Protein AF-K2BTU8-F1 (afdb_monomer)

Nearest PDB structures (foldseek):
  3dof-assembly1_B  TM=3.413E-01  e=2.399E+00  Homo sapiens

Foldseek 3Di:
DVVVLVLLQVLLVVLLPDPCSLVLLVVLLPDPPDPDDDDHDYDPVSVVSLVVVLVVSCVVVVPDDPSSVSSSSSSVVVVVVVVVVVVVPD

Structure (mmCIF, N/CA/C/O backbone):
data_AF-K2BTU8-F1
#
_entry.id   AF-K2BTU8-F1
#
loop_
_atom_site.group_PDB
_atom_site.id
_atom_site.type_symbol
_atom_site.label_atom_id
_atom_site.label_alt_id
_atom_site.label_comp_id
_atom_site.label_asym_id
_atom_site.label_entity_id
_atom_site.label_seq_id
_atom_site.pdbx_PDB_ins_code
_atom_site.Cartn_x
_atom_site.Cartn_y
_atom_site.Cartn_z
_atom_site.occupancy
_atom_site.B_iso_or_equiv
_atom_site.auth_seq_id
_atom_site.auth_comp_id
_atom_site.auth_asym_id
_atom_site.auth_atom_id
_atom_site.pdbx_PDB_model_num
ATOM 1 N N . MET A 1 1 ? 19.187 -2.752 -12.760 1.00 54.19 1 MET A N 1
ATOM 2 C CA . MET A 1 1 ? 18.699 -2.592 -11.365 1.00 54.19 1 MET A CA 1
ATOM 3 C C . MET A 1 1 ? 17.990 -1.257 -11.110 1.00 54.19 1 MET A C 1
ATOM 5 O O . MET A 1 1 ? 16.893 -1.302 -10.576 1.00 54.19 1 MET A O 1
ATOM 9 N N . ARG A 1 2 ? 18.521 -0.093 -11.539 1.00 61.12 2 ARG A N 1
ATOM 10 C CA . ARG A 1 2 ? 17.885 1.235 -11.327 1.00 61.12 2 ARG A CA 1
ATOM 11 C C . ARG A 1 2 ? 16.429 1.358 -11.817 1.00 61.12 2 ARG A C 1
ATOM 13 O O . ARG A 1 2 ? 15.622 1.981 -11.139 1.00 61.12 2 ARG A O 1
ATOM 20 N N . GLY A 1 3 ? 16.088 0.730 -12.946 1.00 83.31 3 GLY A N 1
ATOM 21 C CA . GLY A 1 3 ? 14.724 0.757 -13.490 1.00 83.31 3 GLY A CA 1
ATOM 22 C C . GLY A 1 3 ? 13.689 0.058 -12.605 1.00 83.31 3 GLY A C 1
ATOM 23 O O . GLY A 1 3 ? 12.618 0.607 -12.397 1.00 83.31 3 GLY A O 1
ATOM 24 N N . LYS A 1 4 ? 14.031 -1.096 -12.010 1.00 85.81 4 LYS A N 1
ATOM 25 C CA . LYS A 1 4 ? 13.103 -1.869 -11.164 1.00 85.81 4 LYS A CA 1
ATOM 26 C C . LYS A 1 4 ? 12.728 -1.108 -9.891 1.00 85.81 4 LYS A C 1
ATOM 28 O O . LYS A 1 4 ? 11.555 -0.992 -9.571 1.00 85.81 4 LYS A O 1
ATOM 33 N N . SER A 1 5 ? 13.714 -0.537 -9.195 1.00 89.81 5 SER A N 1
ATOM 34 C CA . SER A 1 5 ? 13.450 0.251 -7.984 1.00 89.81 5 SER A CA 1
ATOM 35 C C . SER A 1 5 ? 12.639 1.509 -8.289 1.00 89.81 5 SER A C 1
ATOM 37 O O . SER A 1 5 ? 11.701 1.805 -7.561 1.00 89.81 5 SER A O 1
ATOM 39 N N . LYS A 1 6 ? 12.966 2.220 -9.379 1.00 92.62 6 LYS A N 1
ATOM 40 C CA . LYS A 1 6 ? 12.190 3.386 -9.821 1.00 92.62 6 LYS A CA 1
ATOM 41 C C . LYS A 1 6 ? 10.748 3.001 -10.161 1.00 92.62 6 LYS A C 1
ATOM 43 O O . LYS A 1 6 ? 9.831 3.669 -9.704 1.00 92.62 6 LYS A O 1
ATOM 48 N N . TRP A 1 7 ? 10.557 1.904 -10.893 1.00 93.69 7 TRP A N 1
ATOM 49 C CA . TRP A 1 7 ? 9.230 1.403 -11.244 1.00 93.69 7 TRP A CA 1
ATOM 50 C C . TRP A 1 7 ? 8.410 1.084 -9.988 1.00 93.69 7 TRP A C 1
ATOM 52 O O . TRP A 1 7 ? 7.294 1.570 -9.873 1.00 93.69 7 TRP A O 1
ATOM 62 N N . ILE A 1 8 ? 8.981 0.394 -8.989 1.00 93.50 8 ILE A N 1
ATOM 63 C CA . ILE A 1 8 ? 8.279 0.119 -7.720 1.00 93.50 8 ILE A CA 1
ATOM 64 C C . ILE A 1 8 ? 7.933 1.416 -6.970 1.00 93.50 8 ILE A C 1
ATOM 66 O O . ILE A 1 8 ? 6.821 1.551 -6.471 1.00 93.50 8 ILE A O 1
ATOM 70 N N . ILE A 1 9 ? 8.854 2.383 -6.905 1.00 95.56 9 ILE A N 1
ATOM 71 C CA . ILE A 1 9 ? 8.610 3.689 -6.268 1.00 95.56 9 ILE A CA 1
ATOM 72 C C . ILE A 1 9 ? 7.400 4.384 -6.902 1.00 95.56 9 ILE A C 1
ATOM 74 O O . ILE A 1 9 ? 6.481 4.790 -6.196 1.00 95.56 9 ILE A O 1
ATOM 78 N N . GLU A 1 10 ? 7.374 4.471 -8.229 1.00 95.88 10 GLU A N 1
ATOM 79 C CA . GLU A 1 10 ? 6.271 5.077 -8.978 1.00 95.88 10 GLU A CA 1
ATOM 80 C C . GLU A 1 10 ? 4.949 4.314 -8.795 1.00 95.88 10 GLU A C 1
ATOM 82 O O . GLU A 1 10 ? 3.883 4.932 -8.740 1.00 95.88 10 GLU A O 1
ATOM 87 N N . SER A 1 11 ? 5.003 2.983 -8.676 1.00 96.38 11 SER A N 1
ATOM 88 C CA . SER A 1 11 ? 3.830 2.155 -8.381 1.00 96.38 11 SER A CA 1
ATOM 89 C C . SER A 1 11 ? 3.244 2.509 -7.015 1.00 96.38 11 SER A C 1
ATOM 91 O O . SER A 1 11 ? 2.046 2.769 -6.911 1.00 96.38 11 SER A O 1
ATOM 93 N N . ILE A 1 12 ? 4.086 2.604 -5.978 1.00 97.44 12 ILE A N 1
ATOM 94 C CA . ILE A 1 12 ? 3.663 3.007 -4.628 1.00 97.44 12 ILE A CA 1
ATOM 95 C C . ILE A 1 12 ? 3.065 4.415 -4.661 1.00 97.44 12 ILE A C 1
ATOM 97 O O . ILE A 1 12 ? 1.993 4.656 -4.109 1.00 97.44 12 ILE A O 1
ATOM 101 N N . GLU A 1 13 ? 3.732 5.357 -5.326 1.00 97.62 13 GLU A N 1
ATOM 102 C CA . GLU A 1 13 ? 3.241 6.730 -5.435 1.00 97.62 13 GLU A CA 1
ATOM 103 C C . GLU A 1 13 ? 1.894 6.828 -6.145 1.00 97.62 13 GLU A C 1
ATOM 105 O O . GLU A 1 13 ? 1.095 7.691 -5.782 1.00 97.62 13 GLU A O 1
ATOM 110 N N . SER A 1 14 ? 1.658 5.976 -7.142 1.00 97.00 14 SER A N 1
ATOM 111 C CA . SER A 1 14 ? 0.404 5.921 -7.893 1.00 97.00 14 SER A CA 1
ATOM 112 C C . SER A 1 14 ? -0.717 5.288 -7.077 1.00 97.00 14 SER A C 1
ATOM 114 O O . SER A 1 14 ? -1.820 5.824 -7.069 1.00 97.00 14 SER A O 1
ATOM 116 N N . LEU A 1 15 ? -0.428 4.210 -6.339 1.00 97.94 15 LEU A N 1
ATOM 117 C CA . LEU A 1 15 ? -1.380 3.588 -5.419 1.00 97.94 15 LEU A CA 1
ATOM 118 C C . LEU A 1 15 ? -1.856 4.593 -4.360 1.00 97.94 15 LEU A C 1
ATOM 120 O O . LEU A 1 15 ? -3.052 4.756 -4.163 1.00 97.94 15 LEU A O 1
ATOM 124 N N . LEU A 1 16 ? -0.929 5.325 -3.733 1.00 97.69 16 LEU A N 1
ATOM 125 C CA . LEU A 1 16 ? -1.236 6.305 -2.680 1.00 97.69 16 LEU A CA 1
ATOM 126 C C . LEU A 1 16 ? -2.023 7.538 -3.162 1.00 97.69 16 LEU A C 1
ATOM 128 O O . LEU A 1 16 ? -2.307 8.420 -2.354 1.00 97.69 16 LEU A O 1
ATOM 132 N N . LYS A 1 17 ? -2.305 7.658 -4.464 1.00 96.56 17 LYS A N 1
ATOM 133 C CA . LYS A 1 17 ? -3.172 8.704 -5.030 1.00 96.56 17 LYS A CA 1
ATOM 134 C C . LYS A 1 17 ? -4.619 8.242 -5.209 1.00 96.56 17 LYS A C 1
ATOM 136 O O . LYS A 1 17 ? -5.446 9.067 -5.573 1.00 96.56 17 LYS A O 1
ATOM 141 N N . LEU A 1 18 ? -4.905 6.953 -5.035 1.00 96.06 18 LEU A N 1
ATOM 142 C CA . LEU A 1 18 ? -6.261 6.422 -5.131 1.00 96.06 18 LEU A CA 1
ATOM 143 C C . LEU A 1 18 ? -6.973 6.619 -3.800 1.00 96.06 18 LEU A C 1
ATOM 145 O O . LE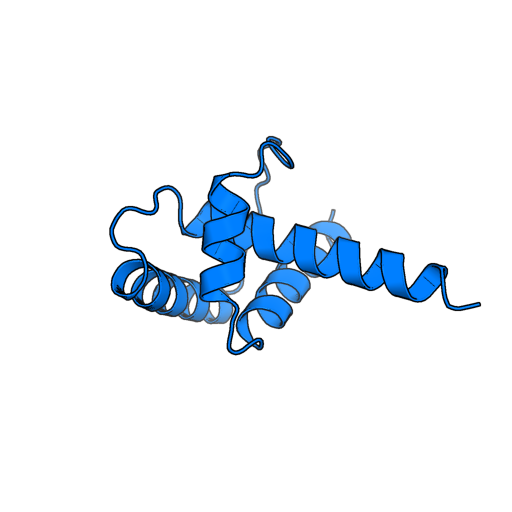U A 1 18 ? -6.379 6.369 -2.756 1.00 96.06 18 LEU A O 1
ATOM 149 N N . ASP A 1 19 ? -8.236 7.022 -3.827 1.00 93.88 19 ASP A N 1
ATOM 150 C CA . ASP A 1 19 ? -9.006 7.239 -2.598 1.00 93.88 19 ASP A CA 1
ATOM 151 C C . ASP A 1 19 ? -9.301 5.919 -1.862 1.00 93.88 19 ASP A C 1
ATOM 153 O O . ASP A 1 19 ? -9.314 5.865 -0.633 1.00 93.88 19 ASP A O 1
ATOM 157 N N . ASP A 1 20 ? -9.473 4.834 -2.617 1.00 94.25 20 ASP A N 1
ATOM 158 C CA . ASP A 1 20 ? -9.811 3.489 -2.149 1.00 94.25 20 ASP A CA 1
ATOM 159 C C . ASP A 1 20 ? -8.587 2.585 -1.934 1.00 94.25 20 ASP A C 1
ATOM 161 O O . ASP A 1 20 ? -8.726 1.379 -1.709 1.00 94.25 20 ASP A O 1
ATOM 165 N N . PHE A 1 21 ? -7.375 3.154 -1.937 1.00 97.12 21 PHE A N 1
ATOM 166 C CA . PHE A 1 21 ? -6.153 2.377 -1.749 1.00 97.12 21 PHE A CA 1
ATOM 167 C C . PHE A 1 21 ? -6.147 1.483 -0.493 1.00 97.12 21 PHE A C 1
ATOM 169 O O . PHE A 1 21 ? -5.567 0.402 -0.589 1.00 97.12 21 PHE A O 1
ATOM 176 N N . PRO A 1 22 ? -6.757 1.840 0.666 1.00 97.50 22 PRO A N 1
ATOM 177 C CA . PRO A 1 22 ? -6.733 0.963 1.834 1.00 97.50 22 PRO A CA 1
ATOM 178 C C . PRO A 1 22 ? -7.397 -0.389 1.571 1.00 97.50 22 PRO A C 1
ATOM 180 O O . PRO A 1 22 ? -6.901 -1.404 2.046 1.00 97.50 22 PRO A O 1
ATOM 183 N N . THR A 1 23 ? -8.470 -0.410 0.779 1.00 96.56 23 THR A N 1
ATOM 184 C CA . THR A 1 23 ? -9.159 -1.643 0.379 1.00 96.56 23 THR A CA 1
ATOM 185 C C . THR A 1 23 ? -8.276 -2.497 -0.523 1.00 96.56 23 THR A C 1
ATOM 187 O O . THR A 1 23 ? -8.188 -3.702 -0.339 1.00 96.56 23 THR A O 1
ATOM 190 N N . LEU A 1 24 ? -7.535 -1.881 -1.448 1.00 95.94 24 LEU A N 1
ATOM 191 C CA . LEU A 1 24 ? -6.581 -2.609 -2.293 1.00 95.94 24 LEU A CA 1
ATOM 192 C C . LEU A 1 24 ? -5.444 -3.246 -1.480 1.00 95.94 24 LEU A C 1
ATOM 194 O O . LEU A 1 24 ? -4.914 -4.283 -1.872 1.00 95.94 24 LEU A O 1
ATOM 198 N N . VAL A 1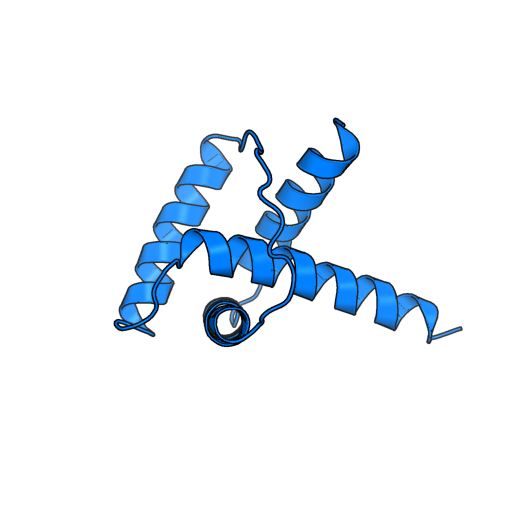 25 ? -5.047 -2.620 -0.367 1.00 96.69 25 VAL A N 1
ATOM 199 C CA . VAL A 1 25 ? -4.029 -3.175 0.536 1.00 96.69 25 VAL A CA 1
ATOM 200 C C . VAL A 1 25 ? -4.564 -4.347 1.351 1.00 96.69 25 VAL A C 1
ATOM 202 O O . VAL A 1 25 ? -3.811 -5.289 1.579 1.00 96.69 25 VAL A O 1
ATOM 205 N N . GLU A 1 26 ? -5.825 -4.301 1.770 1.00 95.88 26 GLU A N 1
ATOM 206 C CA . GLU A 1 26 ? -6.477 -5.424 2.451 1.00 95.88 26 GLU A CA 1
ATOM 207 C C . GLU A 1 26 ? -6.603 -6.636 1.522 1.00 95.88 26 GLU A C 1
ATOM 209 O O . GLU A 1 26 ? -6.087 -7.694 1.858 1.00 95.88 26 GLU A O 1
ATOM 214 N N . ILE A 1 27 ? -7.077 -6.449 0.287 1.00 93.38 27 ILE A N 1
ATOM 215 C CA . ILE A 1 27 ? -7.145 -7.529 -0.713 1.00 93.38 27 ILE A CA 1
ATOM 216 C C . ILE A 1 27 ? -5.765 -8.163 -0.957 1.00 93.38 27 ILE A C 1
ATOM 218 O O . ILE A 1 27 ? -5.654 -9.368 -1.167 1.00 93.38 27 ILE A O 1
ATOM 222 N N . ALA A 1 28 ? -4.692 -7.366 -0.928 1.00 92.62 28 ALA A N 1
ATOM 223 C CA . ALA A 1 28 ? -3.331 -7.857 -1.138 1.00 92.62 28 ALA A CA 1
ATOM 224 C C . ALA A 1 28 ? -2.771 -8.703 0.025 1.00 92.62 28 ALA A C 1
ATOM 226 O O . ALA A 1 28 ? -1.684 -9.267 -0.129 1.00 92.62 28 ALA A O 1
ATOM 227 N N . GLU A 1 29 ? -3.457 -8.772 1.171 1.00 90.38 29 GLU A N 1
ATOM 228 C CA . GLU A 1 29 ? -3.141 -9.705 2.261 1.00 90.38 29 GLU A CA 1
ATOM 229 C C . GLU A 1 29 ? -3.411 -11.154 1.842 1.00 90.38 29 GLU A C 1
ATOM 231 O O . GLU A 1 29 ? -2.567 -12.018 2.067 1.00 90.38 29 GLU A O 1
ATOM 236 N N . ASP A 1 30 ? -4.519 -11.385 1.134 1.00 88.25 30 ASP A N 1
ATOM 237 C CA . ASP A 1 30 ? -4.968 -12.710 0.685 1.00 88.25 30 ASP A CA 1
ATOM 238 C C . ASP A 1 30 ? -4.305 -13.172 -0.625 1.00 88.25 30 ASP A C 1
ATOM 240 O O . ASP A 1 30 ? -4.582 -14.255 -1.147 1.00 88.25 30 ASP A O 1
ATOM 244 N N . MET A 1 31 ? -3.434 -12.345 -1.207 1.00 83.62 31 MET A N 1
ATOM 245 C CA . MET A 1 31 ? -2.765 -12.659 -2.464 1.00 83.62 31 MET A CA 1
ATOM 246 C C . MET A 1 31 ? -1.444 -13.393 -2.218 1.00 83.62 31 MET A C 1
ATOM 248 O O . MET A 1 31 ? -0.433 -12.780 -1.882 1.00 83.62 31 MET A O 1
ATOM 252 N N . ASP A 1 32 ? -1.409 -14.685 -2.548 1.00 73.88 32 ASP A N 1
ATOM 253 C CA . ASP A 1 32 ? -0.195 -15.529 -2.525 1.00 73.88 32 ASP A CA 1
ATOM 254 C C . ASP A 1 32 ? 0.842 -15.181 -3.620 1.00 73.88 32 ASP A C 1
ATOM 256 O O . ASP A 1 32 ? 1.839 -15.875 -3.830 1.00 73.88 32 ASP A O 1
ATOM 260 N N . GLN A 1 33 ? 0.622 -14.098 -4.363 1.00 71.19 33 GLN A N 1
ATOM 261 C CA . GLN A 1 33 ? 1.465 -13.670 -5.475 1.00 71.19 33 GLN A CA 1
ATOM 262 C C . GLN A 1 33 ? 2.537 -12.690 -4.971 1.00 71.19 33 GLN A C 1
ATOM 264 O O . GLN A 1 33 ? 2.275 -11.866 -4.100 1.00 71.19 33 GLN A O 1
ATOM 269 N N . LEU A 1 34 ? 3.742 -12.733 -5.558 1.00 74.56 34 LEU A N 1
ATOM 270 C CA . LEU A 1 34 ? 4.912 -11.918 -5.166 1.00 74.56 34 LEU A CA 1
ATOM 271 C C . LEU A 1 34 ? 5.480 -12.271 -3.772 1.00 74.56 34 LEU A C 1
ATOM 273 O O . LEU A 1 34 ? 5.530 -11.440 -2.862 1.00 74.56 34 LEU A O 1
ATOM 277 N N . SER A 1 35 ? 5.968 -13.507 -3.632 1.00 73.00 35 SER A N 1
ATOM 278 C CA . SER A 1 35 ? 6.692 -14.000 -2.448 1.00 73.00 35 SER A CA 1
ATOM 279 C C . SER A 1 35 ? 8.186 -13.646 -2.429 1.00 73.00 35 SER A C 1
ATOM 281 O O . SER A 1 35 ? 8.850 -13.824 -1.408 1.00 73.00 35 SER A O 1
ATOM 283 N N . ASP A 1 36 ? 8.733 -13.165 -3.547 1.00 82.31 36 ASP A N 1
ATOM 284 C CA . ASP A 1 36 ? 10.160 -12.871 -3.664 1.00 82.31 36 ASP A CA 1
ATOM 285 C C . ASP A 1 36 ? 10.573 -11.712 -2.753 1.00 82.31 36 ASP A C 1
ATOM 287 O O . ASP A 1 36 ? 9.985 -10.626 -2.761 1.00 82.31 36 ASP A O 1
ATOM 291 N N . MET A 1 37 ? 11.649 -11.918 -1.992 1.00 79.00 37 MET A N 1
ATOM 292 C CA . MET A 1 37 ? 12.226 -10.864 -1.167 1.00 79.00 37 MET A CA 1
ATOM 293 C C . MET A 1 37 ? 12.903 -9.816 -2.057 1.00 79.00 37 MET A C 1
ATOM 295 O O . MET A 1 37 ? 13.861 -10.107 -2.774 1.00 79.00 37 MET A O 1
ATOM 299 N N . VAL A 1 38 ? 12.445 -8.567 -1.963 1.00 78.00 38 VAL A N 1
ATOM 300 C CA . VAL A 1 38 ? 13.036 -7.437 -2.688 1.00 78.00 38 VAL A CA 1
ATOM 301 C C . VAL A 1 38 ? 13.529 -6.381 -1.705 1.00 78.00 38 VAL A C 1
ATOM 303 O O . VAL A 1 38 ? 12.803 -5.949 -0.813 1.00 78.00 38 VAL A O 1
ATOM 306 N N . SER A 1 39 ? 14.763 -5.917 -1.907 1.00 84.50 39 SER A N 1
ATOM 307 C CA . SER A 1 39 ? 15.310 -4.754 -1.208 1.00 84.50 39 SER A CA 1
ATOM 308 C C . SER A 1 39 ? 15.280 -3.529 -2.120 1.00 84.50 39 SER A C 1
ATOM 310 O O . SER A 1 39 ? 15.862 -3.528 -3.208 1.00 84.50 39 SER A O 1
ATOM 312 N N . ILE A 1 40 ? 14.590 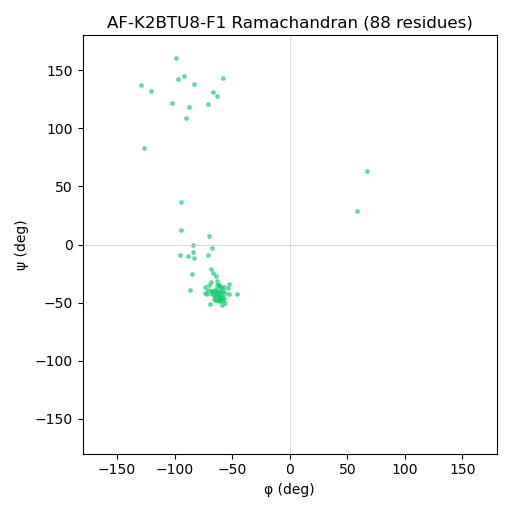-2.477 -1.678 1.00 86.06 40 ILE A N 1
ATOM 313 C CA . ILE A 1 40 ? 14.504 -1.190 -2.373 1.00 86.06 40 ILE A CA 1
ATOM 314 C C . ILE A 1 40 ? 14.837 -0.052 -1.412 1.00 86.06 40 ILE A C 1
ATOM 316 O O . ILE A 1 40 ? 14.378 -0.021 -0.272 1.00 86.06 40 ILE A O 1
ATOM 320 N N . ARG A 1 41 ? 15.620 0.920 -1.889 1.00 89.81 41 ARG A N 1
ATOM 321 C CA . ARG A 1 41 ? 15.832 2.178 -1.171 1.00 89.81 41 ARG A CA 1
ATOM 322 C C . ARG A 1 41 ? 14.731 3.154 -1.567 1.00 89.81 41 ARG A C 1
ATOM 324 O O . ARG A 1 41 ? 14.638 3.527 -2.735 1.00 89.81 41 ARG A O 1
ATOM 331 N N . LEU A 1 42 ? 13.934 3.572 -0.592 1.00 92.50 42 LEU A N 1
ATOM 332 C CA . LEU A 1 42 ? 12.859 4.540 -0.781 1.00 92.50 42 LEU A CA 1
ATOM 333 C C . LEU A 1 42 ? 13.330 5.949 -0.389 1.00 92.50 42 LEU A C 1
ATOM 335 O O . LEU A 1 42 ? 14.079 6.081 0.584 1.00 92.50 42 LEU A O 1
ATOM 339 N N . PRO A 1 43 ? 12.909 7.002 -1.113 1.00 95.50 43 PRO A N 1
ATOM 340 C CA . PRO A 1 43 ? 13.085 8.377 -0.661 1.00 95.50 43 PRO A CA 1
ATOM 341 C C . PRO A 1 43 ? 12.415 8.594 0.700 1.00 95.50 43 PRO A C 1
ATOM 343 O O . PRO A 1 43 ? 11.328 8.072 0.951 1.00 95.50 43 PRO A O 1
ATOM 346 N N . GLU A 1 44 ? 13.030 9.402 1.560 1.00 96.81 44 GLU A N 1
ATOM 347 C CA . GLU A 1 44 ? 12.514 9.692 2.905 1.00 96.81 44 GLU A CA 1
ATOM 348 C C . GLU A 1 44 ? 11.098 10.287 2.873 1.00 96.81 44 GLU A C 1
ATOM 350 O O . GLU A 1 44 ? 10.222 9.887 3.639 1.00 96.81 44 GLU A O 1
ATOM 355 N N . SER A 1 45 ? 10.831 11.177 1.915 1.00 96.88 45 SER A N 1
ATOM 356 C CA . SER A 1 45 ? 9.505 11.764 1.704 1.00 96.88 45 SER A CA 1
ATOM 357 C C . SER A 1 45 ? 8.431 10.717 1.398 1.00 96.88 45 SER A C 1
ATOM 359 O O . SER A 1 45 ? 7.316 10.803 1.917 1.00 96.88 45 SER A O 1
ATOM 3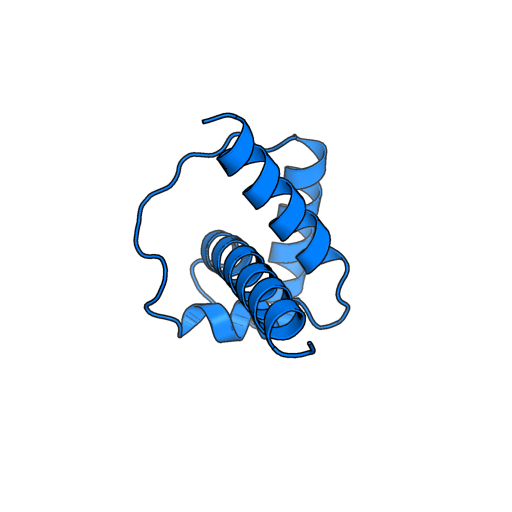61 N N . LEU A 1 46 ? 8.759 9.706 0.590 1.00 97.06 46 LEU A N 1
ATOM 362 C CA . LEU A 1 46 ? 7.851 8.604 0.290 1.00 97.06 46 LEU A CA 1
ATOM 363 C C . LEU A 1 46 ? 7.669 7.695 1.507 1.00 97.06 46 LEU A C 1
ATOM 365 O O . LEU A 1 46 ? 6.546 7.293 1.798 1.00 97.06 46 LEU A O 1
ATOM 369 N N . MET A 1 47 ? 8.738 7.438 2.262 1.00 96.69 47 MET A N 1
ATOM 370 C CA . MET A 1 47 ? 8.659 6.692 3.519 1.00 96.69 47 MET A CA 1
ATOM 371 C C . MET A 1 47 ? 7.695 7.343 4.514 1.00 96.69 47 MET A C 1
ATOM 373 O O . MET A 1 47 ? 6.821 6.659 5.034 1.00 96.69 47 MET A O 1
ATOM 377 N N . MET A 1 48 ? 7.760 8.662 4.708 1.00 98.00 48 MET A N 1
ATOM 378 C CA . MET A 1 48 ? 6.810 9.368 5.580 1.00 98.00 48 MET A CA 1
ATOM 379 C C . MET A 1 48 ? 5.352 9.222 5.119 1.00 98.00 48 MET A C 1
ATOM 381 O O . MET A 1 48 ? 4.443 9.130 5.944 1.00 98.00 48 MET A O 1
ATOM 385 N N . ARG A 1 49 ? 5.108 9.203 3.803 1.00 98.06 49 ARG A N 1
ATOM 386 C CA . ARG A 1 49 ? 3.764 8.977 3.245 1.00 98.06 49 ARG A CA 1
ATOM 387 C C . ARG A 1 49 ? 3.291 7.545 3.487 1.00 98.06 49 ARG A C 1
ATOM 389 O O . ARG A 1 49 ? 2.134 7.362 3.848 1.00 98.06 49 ARG A O 1
ATOM 396 N N . ILE A 1 50 ? 4.179 6.561 3.344 1.00 97.94 50 ILE A N 1
ATOM 397 C CA . ILE A 1 50 ? 3.889 5.155 3.649 1.00 97.94 50 ILE A CA 1
ATOM 398 C C . ILE A 1 50 ? 3.517 4.994 5.125 1.00 97.94 50 ILE A C 1
ATOM 400 O O . ILE A 1 50 ? 2.505 4.371 5.414 1.00 97.94 50 ILE A O 1
ATOM 404 N N . GLU A 1 51 ? 4.259 5.593 6.058 1.00 97.88 51 GLU A N 1
ATOM 405 C CA . GLU A 1 51 ? 3.933 5.492 7.491 1.00 97.88 51 GLU A CA 1
ATOM 406 C C . GLU A 1 51 ? 2.550 6.090 7.813 1.00 97.88 51 GLU A C 1
ATOM 408 O O . GLU A 1 51 ? 1.758 5.494 8.545 1.00 97.88 51 GLU A O 1
ATOM 413 N N . LYS A 1 52 ? 2.194 7.228 7.200 1.00 97.94 52 LYS A N 1
ATOM 414 C CA . LYS A 1 52 ? 0.840 7.801 7.324 1.00 97.94 52 LYS A CA 1
ATOM 415 C C . LYS A 1 52 ? -0.234 6.873 6.751 1.00 97.94 52 LYS A C 1
ATOM 417 O O . LYS A 1 52 ? -1.277 6.696 7.378 1.00 97.94 52 LYS A O 1
ATOM 422 N N . ALA A 1 53 ? 0.031 6.270 5.595 1.00 98.00 53 ALA A N 1
ATOM 423 C CA . ALA A 1 53 ? -0.869 5.310 4.967 1.00 98.00 53 ALA A CA 1
ATOM 424 C C . ALA A 1 53 ? -1.059 4.058 5.838 1.00 98.00 53 ALA A C 1
ATOM 426 O O . ALA A 1 53 ? -2.184 3.601 6.003 1.00 98.00 53 ALA A O 1
ATOM 427 N N . ILE A 1 54 ? 0.003 3.552 6.474 1.00 97.94 54 ILE A N 1
ATOM 428 C CA . ILE A 1 54 ? -0.074 2.425 7.416 1.00 97.94 54 ILE A CA 1
ATOM 429 C C . ILE A 1 54 ? -1.007 2.761 8.583 1.00 97.94 54 ILE A C 1
ATOM 431 O O . ILE A 1 54 ? -1.856 1.947 8.939 1.00 97.94 54 ILE A O 1
ATOM 435 N N . ILE A 1 55 ? -0.889 3.962 9.160 1.00 97.75 55 ILE A N 1
ATOM 436 C CA . ILE A 1 55 ? -1.786 4.407 10.237 1.00 97.75 55 ILE A CA 1
ATOM 437 C C . ILE A 1 55 ? -3.238 4.461 9.748 1.00 97.75 55 ILE A C 1
ATOM 439 O O . ILE A 1 55 ? -4.138 4.031 10.467 1.00 97.75 55 ILE A O 1
ATOM 443 N N . GLN A 1 56 ? -3.47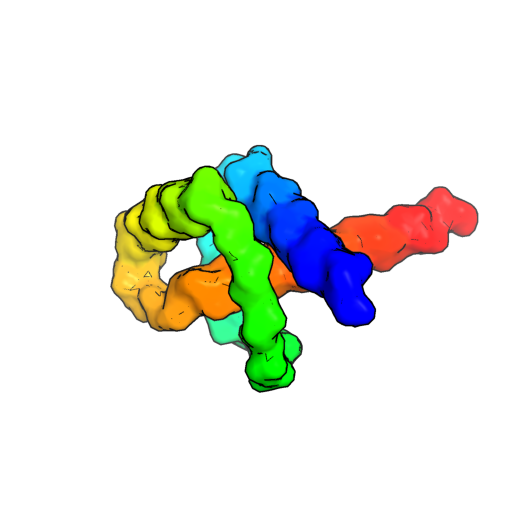8 4.977 8.540 1.00 97.25 56 GLN A N 1
ATOM 444 C CA . GLN A 1 56 ? -4.815 5.029 7.947 1.00 97.25 56 GLN A CA 1
ATOM 445 C C . GLN A 1 56 ? -5.403 3.625 7.753 1.00 97.25 56 GLN A C 1
ATOM 447 O O . GLN A 1 56 ? -6.520 3.374 8.197 1.00 97.25 56 GLN A O 1
ATOM 452 N N . ILE A 1 57 ? -4.636 2.706 7.162 1.00 97.94 57 ILE A N 1
ATOM 453 C CA . ILE A 1 57 ? -5.062 1.323 6.923 1.00 97.94 57 ILE A CA 1
ATOM 454 C C . ILE A 1 57 ? -5.380 0.631 8.246 1.00 97.94 57 ILE A C 1
ATOM 456 O O . ILE A 1 57 ? -6.457 0.072 8.385 1.00 97.94 57 ILE A O 1
ATOM 460 N N . ARG A 1 58 ? -4.509 0.736 9.258 1.00 97.12 58 ARG A N 1
ATOM 461 C CA . ARG A 1 58 ? -4.739 0.104 10.570 1.00 97.12 58 ARG A CA 1
ATOM 462 C C . ARG A 1 58 ? -5.955 0.650 11.313 1.00 97.12 58 ARG A C 1
ATOM 464 O O . ARG A 1 58 ? -6.529 -0.057 12.131 1.00 97.12 58 ARG A O 1
ATOM 471 N N . LYS A 1 59 ? -6.350 1.902 11.066 1.00 96.62 59 LYS A N 1
ATOM 472 C CA . LYS A 1 59 ? -7.596 2.447 11.628 1.00 96.62 59 LYS A CA 1
ATOM 473 C C . LYS A 1 59 ? -8.833 1.810 10.996 1.00 96.62 59 LYS A C 1
ATOM 475 O O . LYS A 1 59 ? -9.830 1.652 11.688 1.00 96.62 59 LYS A O 1
ATOM 480 N N . GLN A 1 60 ? -8.768 1.482 9.707 1.00 96.94 60 GLN A N 1
ATOM 481 C CA . GLN A 1 60 ? -9.880 0.900 8.956 1.00 96.94 60 GLN A CA 1
ATOM 482 C C . GLN A 1 60 ? -9.935 -0.629 9.081 1.00 96.94 60 GLN A C 1
ATOM 484 O O . GLN A 1 60 ? -11.012 -1.191 9.242 1.00 96.94 60 GLN A O 1
ATOM 489 N N . TYR A 1 61 ? -8.772 -1.277 9.078 1.00 96.94 61 TYR A N 1
ATOM 490 C CA . TYR A 1 61 ? -8.581 -2.721 9.157 1.00 96.94 61 TYR A CA 1
ATOM 491 C C . TYR A 1 61 ? -7.607 -3.027 10.311 1.00 96.94 61 TYR A C 1
ATOM 493 O O . TYR A 1 61 ? -6.403 -3.143 10.096 1.00 96.94 61 TYR A O 1
ATOM 501 N N . PRO A 1 62 ? -8.065 -3.097 11.574 1.00 95.75 62 PRO A N 1
ATOM 502 C CA . PRO A 1 62 ? -7.166 -3.225 12.727 1.00 95.75 62 PRO A CA 1
ATOM 503 C C . PRO A 1 62 ? -6.408 -4.554 12.805 1.00 95.75 62 PRO A C 1
ATOM 505 O O . PRO A 1 62 ? -5.344 -4.612 13.420 1.00 95.75 62 PRO A O 1
ATOM 508 N N . THR A 1 63 ? -6.957 -5.606 12.197 1.00 95.44 63 THR A N 1
ATOM 509 C CA . THR A 1 63 ? -6.426 -6.975 12.230 1.00 95.44 63 THR A CA 1
ATOM 510 C C . THR A 1 63 ? -5.418 -7.269 11.124 1.00 95.44 63 THR A C 1
ATOM 512 O O . THR A 1 63 ? -4.770 -8.304 11.198 1.00 95.44 63 THR A O 1
ATOM 515 N N . ILE A 1 64 ? -5.262 -6.375 10.140 1.00 94.81 64 ILE A N 1
ATOM 516 C CA . ILE A 1 64 ? -4.348 -6.584 9.012 1.00 94.81 64 ILE A CA 1
ATOM 517 C C . ILE A 1 64 ? -2.894 -6.666 9.489 1.00 94.81 64 ILE A C 1
ATOM 519 O O . ILE A 1 64 ? -2.371 -5.780 10.192 1.00 94.81 64 ILE A O 1
ATOM 523 N N . GLU A 1 65 ? -2.217 -7.730 9.079 1.00 91.88 65 GLU A N 1
ATOM 524 C CA . GLU A 1 65 ? -0.803 -7.946 9.343 1.00 91.88 65 GLU A CA 1
ATOM 525 C C . GLU A 1 65 ? 0.038 -7.543 8.129 1.00 91.88 65 GLU A C 1
ATOM 527 O O . GLU A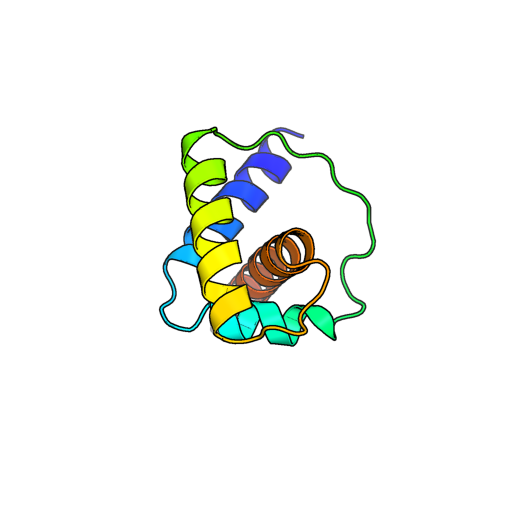 1 65 ? -0.449 -7.353 7.021 1.00 91.88 65 GLU A O 1
ATOM 532 N N . GLY A 1 66 ? 1.337 -7.303 8.332 1.00 93.00 66 GLY A N 1
ATOM 533 C CA . GLY A 1 66 ? 2.232 -7.026 7.201 1.00 93.00 66 GLY A CA 1
ATOM 534 C C . GLY A 1 66 ? 1.845 -5.814 6.332 1.00 93.00 66 GLY A C 1
ATOM 535 O O . GLY A 1 66 ? 2.192 -5.776 5.156 1.00 93.00 66 GLY A O 1
ATOM 536 N N . VAL A 1 67 ? 1.172 -4.794 6.884 1.00 95.88 67 VAL A N 1
ATOM 537 C CA . VAL A 1 67 ? 0.605 -3.648 6.128 1.00 95.88 67 VAL A CA 1
ATOM 538 C C . VAL A 1 67 ? 1.568 -3.049 5.103 1.00 95.88 67 VAL A C 1
ATOM 540 O O . VAL A 1 67 ? 1.194 -2.755 3.973 1.00 95.88 67 VAL A O 1
ATOM 543 N N . LYS A 1 68 ? 2.839 -2.889 5.479 1.00 94.44 68 LYS A N 1
ATOM 544 C CA . LYS A 1 68 ? 3.867 -2.340 4.592 1.00 94.44 68 LYS A CA 1
ATOM 545 C C . LYS A 1 68 ? 4.157 -3.252 3.396 1.00 94.44 68 LYS A C 1
ATOM 547 O O . LYS A 1 68 ? 4.292 -2.748 2.285 1.00 94.44 68 LYS A O 1
ATOM 552 N N . SER A 1 69 ? 4.261 -4.566 3.606 1.00 92.88 69 SER A N 1
ATOM 553 C CA . SER A 1 69 ? 4.433 -5.522 2.507 1.00 92.88 69 SER A CA 1
ATOM 554 C C . SER A 1 69 ? 3.185 -5.594 1.636 1.00 92.88 69 SER A C 1
ATOM 556 O O . SER A 1 69 ? 3.324 -5.543 0.417 1.00 92.88 69 SER A O 1
ATOM 558 N N . ASN A 1 70 ? 1.990 -5.610 2.230 1.00 95.19 70 ASN A N 1
ATOM 559 C CA . ASN A 1 70 ? 0.731 -5.656 1.482 1.00 95.19 70 ASN A CA 1
ATOM 560 C C . ASN A 1 70 ? 0.559 -4.388 0.636 1.00 95.19 70 ASN A C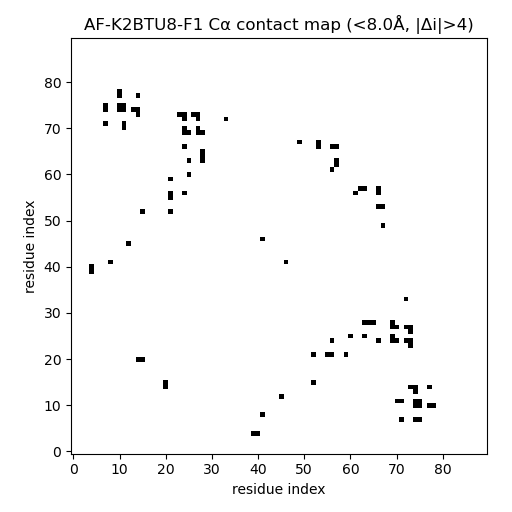 1
ATOM 562 O 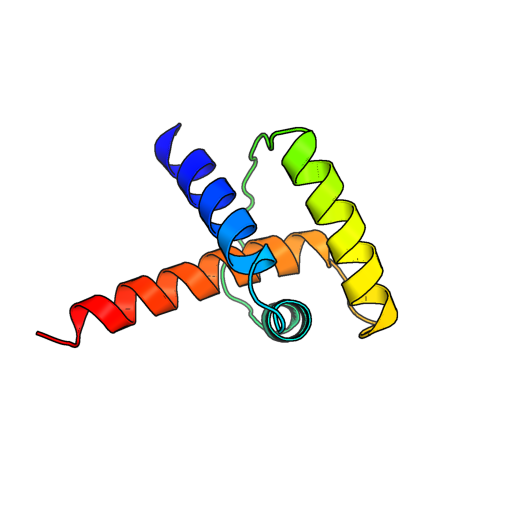O . ASN A 1 70 ? 0.183 -4.471 -0.524 1.00 95.19 70 ASN A O 1
ATOM 566 N N . LEU A 1 71 ? 0.956 -3.220 1.154 1.00 96.06 71 LEU A N 1
ATOM 567 C CA . LEU A 1 71 ? 0.961 -1.959 0.409 1.00 96.06 71 LEU A CA 1
ATOM 568 C C . LEU A 1 71 ? 1.891 -2.007 -0.806 1.00 96.06 71 LEU A C 1
ATOM 570 O O . LEU A 1 71 ? 1.515 -1.577 -1.897 1.00 96.06 71 LEU A O 1
ATOM 574 N N . ILE A 1 72 ? 3.098 -2.554 -0.643 1.00 94.38 72 ILE A N 1
ATOM 575 C CA . ILE A 1 72 ? 4.025 -2.734 -1.765 1.00 94.38 72 ILE A CA 1
ATOM 576 C C . ILE A 1 72 ? 3.432 -3.720 -2.781 1.00 94.38 72 ILE A C 1
ATOM 578 O O . ILE A 1 72 ? 3.412 -3.397 -3.969 1.00 94.38 72 ILE A O 1
ATOM 582 N N . ARG A 1 73 ? 2.896 -4.868 -2.345 1.00 93.69 73 ARG A N 1
ATOM 583 C CA . ARG A 1 73 ? 2.256 -5.851 -3.237 1.00 93.69 73 ARG A CA 1
ATOM 584 C C . ARG A 1 73 ? 1.086 -5.241 -4.002 1.00 93.69 73 ARG A C 1
ATOM 586 O O . ARG A 1 73 ? 1.105 -5.268 -5.230 1.00 93.69 73 ARG A O 1
ATOM 593 N N . ALA A 1 74 ? 0.149 -4.607 -3.300 1.00 95.62 74 ALA A N 1
ATOM 594 C CA . ALA A 1 74 ? -0.992 -3.909 -3.883 1.00 95.62 74 ALA A CA 1
ATOM 595 C C . ALA A 1 74 ? -0.545 -2.907 -4.951 1.00 95.62 74 ALA A C 1
ATOM 597 O O . ALA A 1 74 ? -1.115 -2.862 -6.036 1.00 95.62 74 ALA A O 1
ATOM 598 N N . SER A 1 75 ? 0.525 -2.149 -4.690 1.00 95.75 75 SER A N 1
ATOM 599 C CA . SER A 1 75 ? 1.027 -1.157 -5.645 1.00 95.75 75 SER A CA 1
ATOM 600 C C . SER A 1 75 ? 1.563 -1.789 -6.931 1.00 95.75 75 SER A C 1
ATOM 602 O O . SER A 1 75 ? 1.326 -1.278 -8.024 1.00 95.75 75 SER A O 1
ATOM 604 N N . ILE A 1 76 ? 2.260 -2.921 -6.808 1.00 93.88 76 ILE A N 1
ATOM 605 C CA . ILE A 1 76 ? 2.823 -3.662 -7.937 1.00 93.88 76 ILE A CA 1
ATOM 606 C C . ILE A 1 76 ? 1.693 -4.286 -8.755 1.00 93.88 76 ILE A C 1
ATOM 608 O O . ILE A 1 76 ? 1.634 -4.081 -9.965 1.00 93.88 76 ILE A O 1
ATOM 612 N N . ILE A 1 77 ? 0.780 -4.999 -8.093 1.00 93.00 77 ILE A N 1
ATOM 613 C CA . ILE A 1 77 ? -0.359 -5.676 -8.724 1.00 93.00 77 ILE A CA 1
ATOM 614 C C . ILE A 1 77 ? -1.252 -4.669 -9.443 1.00 93.00 77 ILE A C 1
ATOM 616 O O . ILE A 1 77 ? -1.559 -4.853 -10.618 1.00 93.00 77 ILE A O 1
ATOM 620 N N . GLN A 1 78 ? -1.608 -3.568 -8.779 1.00 93.31 78 GLN A N 1
ATOM 621 C CA . GLN A 1 78 ? -2.440 -2.522 -9.364 1.00 93.31 78 GLN A CA 1
ATOM 622 C C . GLN A 1 78 ? -1.836 -1.979 -10.664 1.00 93.31 78 GLN A C 1
ATOM 624 O O . GLN A 1 78 ? -2.560 -1.782 -11.643 1.00 93.31 78 GLN A O 1
ATOM 629 N N . ARG A 1 79 ? -0.514 -1.772 -10.699 1.00 93.56 79 ARG A N 1
ATOM 630 C CA . ARG A 1 79 ? 0.153 -1.258 -11.896 1.00 93.56 79 ARG A CA 1
ATOM 631 C C . ARG A 1 79 ? 0.218 -2.302 -13.005 1.00 93.56 79 ARG A C 1
ATOM 633 O O . ARG A 1 79 ? -0.067 -1.962 -14.149 1.00 93.56 79 ARG A O 1
ATOM 640 N N . LEU A 1 80 ? 0.532 -3.556 -12.671 1.00 91.62 80 LEU A N 1
ATOM 641 C CA . LEU A 1 80 ? 0.549 -4.663 -13.635 1.00 91.62 80 LEU A CA 1
ATOM 642 C C . LEU A 1 80 ? -0.818 -4.854 -14.300 1.00 91.62 80 LEU A C 1
ATOM 644 O O . LEU A 1 80 ? -0.887 -5.016 -15.515 1.00 91.62 80 LEU A O 1
ATOM 648 N N . LEU A 1 81 ? -1.903 -4.781 -13.524 1.00 89.69 81 LEU A N 1
ATOM 649 C CA . LEU A 1 81 ? -3.262 -4.898 -14.053 1.00 89.69 81 LEU A CA 1
ATOM 650 C C . LEU A 1 81 ? -3.607 -3.747 -15.007 1.00 89.69 81 LEU A C 1
ATOM 652 O O . LEU A 1 81 ? -4.182 -3.996 -16.062 1.00 89.69 81 LEU A O 1
ATOM 656 N N . ARG A 1 82 ? -3.206 -2.507 -14.688 1.00 85.44 82 ARG A N 1
ATOM 657 C CA . ARG A 1 82 ? -3.414 -1.347 -15.576 1.00 85.44 82 ARG A CA 1
ATOM 658 C C . ARG A 1 82 ? -2.647 -1.463 -16.890 1.00 85.44 82 ARG A C 1
ATOM 660 O O . ARG A 1 82 ? -3.201 -1.182 -17.953 1.00 85.44 82 ARG A O 1
ATOM 667 N N . GLU A 1 83 ? -1.383 -1.873 -16.819 1.00 82.75 83 GLU A N 1
ATOM 668 C CA . GLU A 1 83 ? -0.558 -2.097 -18.009 1.00 82.75 83 GLU A CA 1
ATOM 669 C C . GLU A 1 83 ? -1.163 -3.216 -18.876 1.00 82.75 83 GLU A C 1
ATOM 671 O O . GLU A 1 83 ? -1.292 -3.034 -20.086 1.00 82.75 83 GLU A O 1
ATOM 676 N N . ALA A 1 84 ? -1.649 -4.309 -18.276 1.00 72.00 84 ALA A N 1
ATOM 677 C CA . ALA A 1 84 ? -2.309 -5.393 -19.006 1.00 72.00 84 ALA A CA 1
ATOM 678 C C . ALA A 1 84 ? -3.589 -4.929 -19.723 1.00 72.00 84 ALA A C 1
ATOM 680 O O . ALA A 1 84 ? -3.752 -5.208 -20.909 1.00 72.00 84 ALA A O 1
ATOM 681 N N . THR A 1 85 ? -4.459 -4.166 -19.047 1.00 68.44 85 THR A N 1
ATOM 682 C CA . THR A 1 85 ? -5.699 -3.656 -19.658 1.00 68.44 85 THR A CA 1
ATOM 683 C C . THR A 1 85 ? -5.446 -2.734 -20.851 1.00 68.44 85 THR A C 1
ATOM 685 O O . THR A 1 85 ? -6.182 -2.814 -21.829 1.00 68.44 85 THR A O 1
ATOM 688 N N . SER A 1 86 ? -4.373 -1.930 -20.832 1.00 64.50 86 SER A N 1
ATOM 689 C CA . SER A 1 86 ? -4.039 -1.033 -21.953 1.00 64.50 86 SER A CA 1
ATOM 690 C C . SER A 1 86 ? -3.603 -1.748 -23.237 1.00 64.50 86 SER A C 1
ATOM 692 O O . SER A 1 86 ? -3.676 -1.163 -24.313 1.00 64.50 86 SER A O 1
ATOM 694 N N . VAL A 1 87 ? -3.144 -3.001 -23.150 1.00 62.66 87 VAL A N 1
ATOM 695 C CA . VAL A 1 87 ? -2.670 -3.769 -24.316 1.00 62.66 87 VAL A CA 1
ATOM 696 C C . VAL A 1 87 ? -3.827 -4.459 -25.044 1.00 62.66 87 VAL A C 1
ATOM 698 O O . VAL A 1 87 ? -3.740 -4.712 -26.240 1.00 62.66 87 VAL A O 1
ATOM 701 N N . THR A 1 88 ? -4.923 -4.741 -24.340 1.00 58.72 88 THR A N 1
ATOM 702 C CA . THR A 1 88 ? -6.130 -5.381 -24.891 1.00 58.72 88 THR A CA 1
ATOM 703 C C . THR A 1 88 ? -7.119 -4.422 -25.562 1.00 58.72 88 THR A C 1
ATOM 705 O O . THR A 1 88 ? -8.077 -4.892 -26.166 1.00 58.72 88 THR A O 1
ATOM 708 N N . GLU A 1 89 ? -6.906 -3.106 -25.490 1.00 51.03 89 GLU A N 1
ATOM 709 C CA . GLU A 1 89 ? -7.760 -2.086 -26.128 1.00 51.03 89 GLU A CA 1
ATOM 710 C C . GLU A 1 89 ? -7.248 -1.640 -27.521 1.00 51.03 89 GLU A C 1
ATOM 712 O O . GLU A 1 89 ? -7.360 -0.464 -27.873 1.00 51.03 89 GLU A O 1
ATOM 717 N N . VAL A 1 90 ? -6.679 -2.556 -28.322 1.00 43.38 90 VAL A N 1
ATOM 718 C CA . VAL A 1 90 ? -6.193 -2.287 -29.697 1.00 43.38 90 VAL A CA 1
ATOM 719 C C . VAL A 1 90 ? -6.915 -3.144 -30.728 1.00 43.38 90 VAL A C 1
ATOM 721 O O . VAL A 1 90 ? -6.957 -4.379 -30.536 1.00 43.38 90 VAL A O 1
#

pLDDT: mean 89.35, std 11.95, range [43.38, 98.06]

Radius of gyration: 13.2 Å; Cα contacts (8 Å, |Δi|>4): 55; chains: 1; bounding box: 29×27×42 Å

Solvent-accessible surface area (backbone atoms only — not comparable to full-atom values): 5328 Å² total; per-residue (Å²): 112,72,64,61,50,50,51,52,53,54,25,42,60,54,38,74,70,44,92,63,38,58,59,47,26,54,58,31,65,79,45,90,67,85,80,74,90,80,90,72,92,73,58,67,73,57,49,56,51,49,55,53,48,47,56,53,32,42,72,77,42,74,83,67,69,62,54,72,59,15,40,50,48,26,12,51,51,56,47,54,53,52,58,54,56,66,68,71,76,116

Sequence (90 aa):
MRGKSKWIIESIESLLKLDDFPTLVEIAEDMDQLSDMVSIRLPESLMMRIEKAIIQIRKQYPTIEGVKSNLIRASIIQRLLREATSVTEV

Mean predicted aligned error: 4.82 Å

Secondary structure (D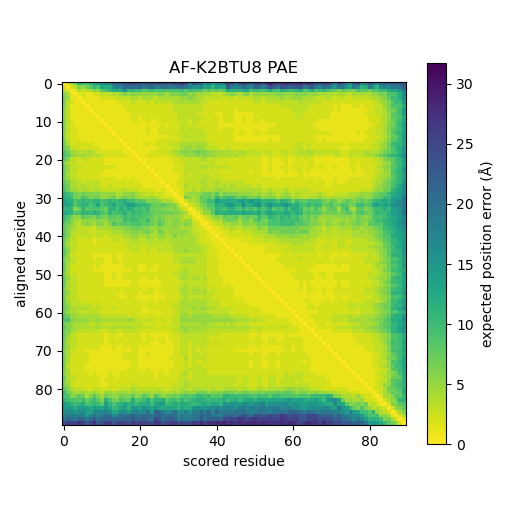SSP, 8-state):
-HHHHHHHHHHHHHHTTSTTHHHHHHHTTS-----S----PPPHHHHHHHHHHHHHHHHH-TT---HHHHHHHHHHHHHHHHHHHHHS--